Protein AF-A0A2M7TN99-F1 (afdb_monomer_lite)

Organism: NCBI:txid1975054

Foldsee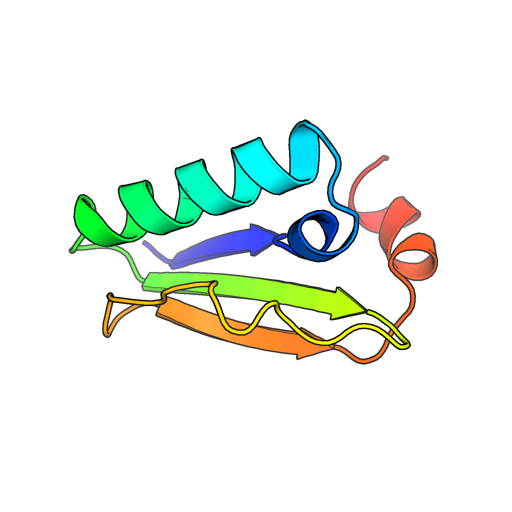k 3Di:
DEEEDELQLLQPPDPVNVVSLVVVVVCLVPDQDYAYEYEHEAQPDDHDPPRDNPHPRYDYDYHNHHCVVCCVVPPD

Structure (mmCIF, N/CA/C/O backbone):
data_AF-A0A2M7TN99-F1
#
_entry.id   AF-A0A2M7TN99-F1
#
loop_
_atom_site.group_PDB
_atom_site.id
_atom_site.type_symbol
_atom_site.label_atom_id
_atom_site.label_alt_id
_atom_site.label_comp_id
_atom_site.label_asym_id
_atom_site.label_entity_id
_atom_site.label_seq_id
_atom_site.pdbx_PDB_ins_code
_atom_site.Cartn_x
_atom_site.Cartn_y
_atom_site.Cartn_z
_atom_site.occupancy
_atom_site.B_iso_or_equiv
_atom_site.auth_seq_id
_atom_site.auth_comp_id
_atom_site.auth_asym_id
_atom_site.auth_atom_id
_atom_site.pdbx_PDB_model_num
ATOM 1 N N . MET A 1 1 ? -16.525 0.442 10.263 1.00 93.75 1 MET A N 1
ATOM 2 C CA . MET A 1 1 ? -16.849 0.002 8.882 1.00 93.75 1 MET A CA 1
ATOM 3 C C . MET A 1 1 ? -15.683 -0.804 8.302 1.00 93.75 1 MET A C 1
ATOM 5 O O . MET A 1 1 ? -14.585 -0.724 8.845 1.00 93.75 1 MET A O 1
ATOM 9 N N . LYS A 1 2 ? -15.909 -1.614 7.254 1.00 95.62 2 LYS A N 1
ATOM 10 C CA . LYS A 1 2 ? -14.838 -2.299 6.501 1.00 95.62 2 LYS A CA 1
ATOM 11 C C . LYS A 1 2 ? -14.544 -1.515 5.222 1.00 95.62 2 LYS A C 1
ATOM 13 O O . LYS A 1 2 ? -15.470 -1.284 4.452 1.00 95.62 2 LYS A O 1
ATOM 18 N N . ILE A 1 3 ? -13.289 -1.130 5.011 1.00 96.25 3 ILE A N 1
ATOM 19 C CA . ILE A 1 3 ? -12.848 -0.295 3.886 1.00 96.25 3 ILE A CA 1
ATOM 20 C C . ILE A 1 3 ? -11.812 -1.071 3.071 1.00 96.25 3 ILE A C 1
ATOM 22 O O . ILE A 1 3 ? -10.812 -1.547 3.611 1.00 96.25 3 ILE A O 1
ATOM 26 N N . GLY A 1 4 ? -12.070 -1.234 1.775 1.00 95.94 4 GLY A N 1
ATOM 27 C CA . GLY A 1 4 ? -11.126 -1.819 0.825 1.00 95.94 4 GLY A CA 1
ATOM 28 C C . GLY A 1 4 ? -10.386 -0.723 0.069 1.00 95.94 4 GLY A C 1
ATOM 29 O O . GLY A 1 4 ? -11.025 0.212 -0.402 1.00 95.94 4 GLY A O 1
ATOM 30 N N . ILE A 1 5 ? -9.063 -0.832 -0.050 1.00 95.69 5 ILE A N 1
ATOM 31 C CA . ILE A 1 5 ? -8.250 0.089 -0.856 1.00 95.69 5 ILE A CA 1
ATOM 32 C C . ILE A 1 5 ? -7.362 -0.737 -1.774 1.00 95.69 5 ILE A C 1
ATOM 34 O O . ILE A 1 5 ? -6.634 -1.609 -1.297 1.00 95.69 5 ILE A O 1
ATOM 38 N N . ASP A 1 6 ? -7.411 -0.452 -3.072 1.00 94.44 6 ASP A N 1
ATOM 39 C CA . ASP A 1 6 ? -6.451 -0.990 -4.028 1.00 94.44 6 ASP A CA 1
ATOM 40 C C . ASP A 1 6 ? -5.140 -0.196 -3.949 1.00 94.44 6 ASP A C 1
ATOM 42 O O . ASP A 1 6 ? -5.097 1.004 -4.220 1.00 94.44 6 ASP A O 1
ATOM 46 N N . ILE A 1 7 ? -4.071 -0.878 -3.543 1.00 95.75 7 ILE A N 1
ATOM 47 C CA . ILE A 1 7 ? -2.717 -0.334 -3.415 1.00 95.75 7 ILE A CA 1
ATOM 48 C C . ILE A 1 7 ? -1.761 -0.894 -4.475 1.00 95.75 7 ILE A C 1
ATOM 50 O O . ILE A 1 7 ? -0.546 -0.716 -4.375 1.00 95.75 7 ILE A O 1
ATOM 54 N N . SER A 1 8 ? -2.282 -1.557 -5.511 1.00 94.62 8 SER A N 1
ATOM 55 C CA . SER A 1 8 ? -1.484 -2.176 -6.580 1.00 94.62 8 SER A CA 1
ATOM 56 C C . SER A 1 8 ? -0.621 -1.161 -7.331 1.00 94.62 8 SER A C 1
ATOM 58 O O . SER A 1 8 ? 0.433 -1.514 -7.848 1.00 94.62 8 SER A O 1
ATOM 60 N N . GLN A 1 9 ? -1.014 0.117 -7.344 1.00 92.56 9 GLN A N 1
ATOM 61 C CA . GLN A 1 9 ? -0.249 1.180 -7.998 1.00 92.56 9 GLN A CA 1
ATOM 62 C C . GLN A 1 9 ? 1.053 1.556 -7.272 1.00 92.56 9 GLN A C 1
ATOM 64 O O . GLN A 1 9 ? 1.916 2.184 -7.884 1.00 92.56 9 GLN A O 1
ATOM 69 N N . ILE A 1 10 ? 1.245 1.170 -6.003 1.00 95.00 10 ILE A N 1
ATOM 70 C CA . ILE A 1 10 ? 2.400 1.590 -5.184 1.00 95.00 10 ILE A CA 1
ATOM 71 C C . ILE A 1 10 ? 3.752 1.150 -5.781 1.00 95.00 10 ILE A C 1
ATOM 73 O O . ILE A 1 10 ? 4.762 1.813 -5.563 1.00 95.00 10 ILE A O 1
ATOM 77 N N . VAL A 1 11 ? 3.789 0.076 -6.573 1.00 93.81 11 VAL A N 1
ATOM 78 C CA . VAL A 1 11 ? 5.048 -0.495 -7.087 1.00 93.81 11 VAL A CA 1
ATOM 79 C C . VAL A 1 11 ? 5.621 0.209 -8.318 1.00 93.81 11 VAL A C 1
ATOM 81 O O . VAL A 1 11 ? 6.791 0.019 -8.625 1.00 93.81 11 VAL A O 1
ATOM 84 N N . TYR A 1 12 ? 4.845 1.043 -9.015 1.00 92.12 12 TYR A N 1
ATOM 85 C CA . TYR A 1 12 ? 5.278 1.623 -10.295 1.00 92.12 12 TYR A CA 1
ATOM 86 C C . TYR A 1 12 ? 6.156 2.879 -10.174 1.00 92.12 12 TYR A C 1
ATOM 88 O O . TYR A 1 12 ? 6.640 3.374 -11.187 1.00 92.12 12 TYR A O 1
ATOM 96 N N . GLY A 1 13 ? 6.354 3.420 -8.965 1.00 90.19 13 GLY A N 1
ATOM 97 C CA . GLY A 1 13 ? 7.201 4.601 -8.741 1.00 90.19 13 GLY A CA 1
ATOM 98 C C . GLY A 1 13 ? 6.711 5.891 -9.416 1.00 90.19 13 GLY A C 1
ATOM 99 O O . GLY A 1 13 ? 7.491 6.818 -9.610 1.00 90.19 13 GLY A O 1
ATOM 100 N N . THR A 1 14 ? 5.431 5.965 -9.789 1.00 94.62 14 THR A N 1
ATOM 101 C CA . THR A 1 14 ? 4.821 7.143 -10.426 1.00 94.62 14 THR A CA 1
ATOM 102 C C . THR A 1 14 ? 4.277 8.130 -9.390 1.00 94.62 14 THR A C 1
ATOM 104 O O . THR A 1 14 ? 4.216 7.834 -8.195 1.00 94.62 14 THR A O 1
ATOM 107 N N . GLY A 1 15 ? 3.795 9.294 -9.841 1.00 95.62 15 GLY A N 1
ATOM 108 C CA . GLY A 1 15 ? 3.086 10.235 -8.966 1.00 95.62 15 GLY A CA 1
ATOM 109 C C . GLY A 1 15 ? 1.882 9.599 -8.258 1.00 95.62 15 GLY A C 1
ATOM 110 O O . GLY A 1 15 ? 1.686 9.824 -7.065 1.00 95.62 15 GLY A O 1
ATOM 111 N N . VAL A 1 16 ? 1.133 8.732 -8.951 1.00 94.81 16 VAL A N 1
ATOM 112 C CA . VAL A 1 16 ? 0.023 7.971 -8.351 1.00 94.81 16 VAL A CA 1
ATOM 113 C C . VAL A 1 16 ? 0.550 7.000 -7.297 1.00 94.81 16 VAL A C 1
ATOM 115 O O . VAL A 1 16 ? -0.010 6.924 -6.210 1.00 94.81 16 VAL A O 1
ATOM 118 N N . SER A 1 17 ? 1.667 6.319 -7.564 1.00 95.25 17 SER A N 1
ATOM 119 C CA . SER A 1 17 ? 2.305 5.413 -6.602 1.00 95.25 17 SER A CA 1
ATOM 120 C C . SER A 1 17 ? 2.662 6.125 -5.293 1.00 95.25 17 SER A C 1
ATOM 122 O O . SER A 1 17 ? 2.322 5.639 -4.213 1.00 95.25 17 SER A O 1
ATOM 124 N N . VAL A 1 18 ? 3.299 7.298 -5.391 1.00 96.00 18 VAL A N 1
ATOM 125 C CA . VAL A 1 18 ? 3.689 8.121 -4.233 1.00 96.00 18 VAL A CA 1
ATOM 126 C C . VAL A 1 18 ? 2.459 8.630 -3.485 1.00 96.00 18 VAL A C 1
ATOM 128 O O . VAL A 1 18 ? 2.401 8.537 -2.258 1.00 96.00 18 VAL A O 1
ATOM 131 N N . TYR A 1 19 ? 1.458 9.128 -4.213 1.00 96.69 19 TYR A N 1
ATOM 132 C CA . TYR A 1 19 ? 0.215 9.609 -3.622 1.00 96.69 19 TYR A CA 1
ATOM 133 C C . TYR A 1 19 ? -0.518 8.501 -2.858 1.00 96.69 19 TYR A C 1
ATOM 135 O O . TYR A 1 19 ? -0.822 8.676 -1.680 1.00 96.69 19 TYR A O 1
ATOM 143 N N . THR A 1 20 ? -0.748 7.344 -3.487 1.00 96.38 20 THR A N 1
ATOM 144 C CA . THR A 1 20 ? -1.447 6.209 -2.867 1.00 96.38 20 THR A CA 1
ATOM 145 C C . THR A 1 20 ? -0.708 5.712 -1.631 1.00 96.38 20 THR A C 1
ATOM 147 O O . THR A 1 20 ? -1.342 5.468 -0.603 1.00 96.38 20 THR A O 1
ATOM 150 N N . LYS A 1 21 ? 0.625 5.606 -1.695 1.00 96.38 21 LYS A N 1
ATOM 151 C CA . LYS A 1 21 ? 1.445 5.223 -0.543 1.00 96.38 21 LYS A CA 1
ATOM 152 C C . LYS A 1 21 ? 1.243 6.189 0.625 1.00 96.38 21 LYS A C 1
ATOM 154 O O . LYS A 1 21 ? 0.823 5.760 1.699 1.00 96.38 21 LYS A O 1
ATOM 159 N N . ASN A 1 22 ? 1.485 7.480 0.400 1.00 96.38 22 ASN A N 1
ATOM 160 C CA . ASN A 1 22 ? 1.397 8.494 1.450 1.00 96.38 22 ASN A CA 1
ATOM 161 C C . ASN A 1 22 ? -0.024 8.600 2.013 1.00 96.38 22 ASN A C 1
ATOM 163 O O . ASN A 1 22 ? -0.194 8.702 3.228 1.00 96.38 22 ASN A O 1
ATOM 167 N N . LEU A 1 23 ? -1.044 8.539 1.154 1.00 96.69 23 LEU A N 1
ATOM 168 C CA . LEU A 1 23 ? -2.442 8.561 1.568 1.00 96.69 23 LEU A CA 1
ATOM 169 C C . LEU A 1 23 ? -2.748 7.411 2.528 1.00 96.69 23 LEU A C 1
ATOM 171 O O . LEU A 1 23 ? -3.273 7.650 3.611 1.00 96.69 23 LEU A O 1
ATOM 175 N N . VAL A 1 24 ? -2.410 6.176 2.154 1.00 96.44 24 VAL A N 1
ATOM 176 C CA . VAL A 1 24 ? -2.736 4.996 2.964 1.00 96.44 24 VAL A CA 1
ATOM 177 C C . VAL A 1 24 ? -1.954 4.991 4.274 1.00 96.44 24 VAL A C 1
ATOM 179 O O . VAL A 1 24 ? -2.541 4.737 5.324 1.00 96.44 24 VAL A O 1
ATOM 182 N N . GLU A 1 25 ? -0.661 5.315 4.252 1.00 95.50 25 GLU A N 1
ATOM 183 C CA . GLU A 1 25 ? 0.157 5.357 5.470 1.00 95.50 25 GLU A CA 1
ATOM 184 C C . GLU A 1 25 ? -0.384 6.370 6.488 1.00 95.50 25 GLU A C 1
ATOM 186 O O . GLU A 1 25 ? -0.564 6.026 7.660 1.00 95.50 25 GLU A O 1
ATOM 191 N N . ASN A 1 26 ? -0.718 7.584 6.038 1.00 95.62 26 ASN A N 1
ATOM 192 C CA . ASN A 1 26 ? -1.271 8.624 6.907 1.00 95.62 26 ASN A CA 1
ATOM 193 C C . ASN A 1 26 ? -2.710 8.304 7.341 1.00 95.62 26 ASN A C 1
ATOM 195 O O . ASN A 1 26 ? -3.061 8.489 8.507 1.00 95.62 26 ASN A O 1
ATOM 199 N N . LEU A 1 27 ? -3.540 7.753 6.451 1.00 95.44 27 LEU A N 1
ATOM 200 C CA . LEU A 1 27 ? -4.911 7.365 6.783 1.00 95.44 27 LEU A CA 1
ATOM 201 C C . LEU A 1 27 ? -4.939 6.316 7.901 1.00 95.44 27 LEU A C 1
ATOM 203 O O . LEU A 1 27 ? -5.676 6.469 8.871 1.00 95.44 27 LEU A O 1
ATOM 207 N N . LEU A 1 28 ? -4.081 5.294 7.823 1.00 95.31 28 LEU A N 1
ATOM 208 C CA . LEU A 1 28 ? -3.962 4.258 8.855 1.00 95.31 28 LEU A CA 1
ATOM 209 C C . LEU A 1 28 ? -3.376 4.783 10.177 1.00 95.31 28 LEU A C 1
ATOM 211 O O . LEU A 1 28 ? -3.546 4.162 11.237 1.00 95.31 28 LEU A O 1
ATOM 215 N N . GLN A 1 29 ? -2.662 5.909 10.141 1.00 93.88 29 GLN A N 1
ATOM 216 C CA . GLN A 1 29 ? -2.190 6.593 11.340 1.00 93.88 29 GLN A CA 1
ATOM 217 C C . GLN A 1 29 ? -3.294 7.383 12.039 1.00 93.88 29 GLN A C 1
ATOM 219 O O . GLN A 1 29 ? -3.285 7.411 13.268 1.00 93.88 29 GLN A O 1
ATOM 224 N N . ILE A 1 30 ? -4.236 7.957 11.296 1.00 94.50 30 ILE A N 1
ATOM 225 C CA . ILE A 1 30 ? -5.306 8.797 11.845 1.00 94.50 30 ILE A CA 1
ATOM 226 C C . ILE A 1 30 ? -6.519 7.946 12.234 1.00 94.50 30 ILE A C 1
ATOM 228 O O . ILE A 1 30 ? -6.994 8.020 13.365 1.00 94.50 30 ILE A O 1
ATOM 232 N N . ASP A 1 31 ? -6.993 7.089 11.332 1.00 94.44 31 ASP A N 1
ATOM 233 C CA . ASP A 1 31 ? -8.186 6.280 11.559 1.00 94.44 31 ASP A CA 1
ATOM 234 C C . ASP A 1 31 ? -7.862 5.001 12.344 1.00 94.44 31 ASP A C 1
ATOM 236 O O . ASP A 1 31 ? -7.138 4.109 11.886 1.00 94.44 31 ASP A O 1
ATOM 240 N N . LYS A 1 32 ? -8.420 4.912 13.557 1.00 92.12 32 LYS A N 1
ATOM 241 C CA . LYS A 1 32 ? -8.276 3.765 14.473 1.00 92.12 32 LYS A CA 1
ATOM 242 C C . LYS A 1 32 ? -9.553 2.954 14.636 1.00 92.12 32 LYS A C 1
ATOM 244 O O . LYS A 1 3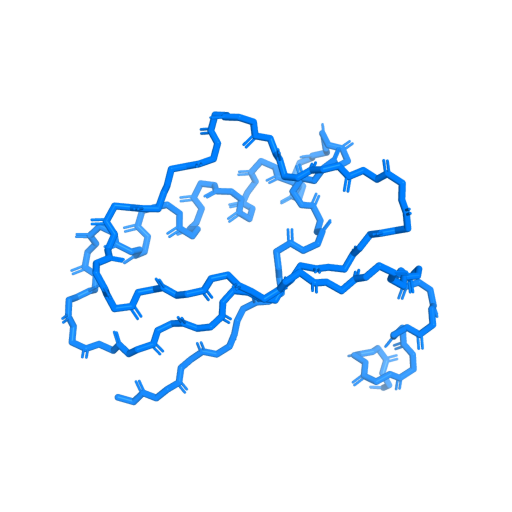2 ? -9.553 1.923 15.321 1.00 92.12 32 LYS A O 1
ATOM 249 N N . GLU A 1 33 ? -10.645 3.383 14.025 1.00 94.94 33 GLU A N 1
ATOM 250 C CA . GLU A 1 33 ? -11.953 2.774 14.222 1.00 94.94 33 GLU A CA 1
ATOM 251 C C . GLU A 1 33 ? -12.217 1.707 13.166 1.00 94.94 33 GLU A C 1
ATOM 253 O O . GLU A 1 33 ? -12.593 0.581 13.519 1.00 94.94 33 GLU A O 1
ATOM 258 N N . ASN A 1 34 ? -11.941 2.024 11.900 1.00 95.81 34 ASN A N 1
ATOM 259 C CA . ASN A 1 34 ? -12.280 1.171 10.766 1.00 95.81 34 ASN A CA 1
ATOM 260 C C . ASN A 1 34 ? -11.302 0.004 10.552 1.00 95.81 34 ASN A C 1
ATOM 262 O O . ASN A 1 34 ? -10.139 0.029 10.959 1.00 95.81 34 ASN A O 1
ATOM 266 N N . GLU A 1 35 ? -11.804 -1.050 9.906 1.00 96.06 35 GLU A N 1
ATOM 267 C CA . GLU A 1 35 ? -11.000 -2.183 9.444 1.00 96.06 35 GLU A CA 1
ATOM 268 C C . GLU A 1 35 ? -10.631 -1.965 7.977 1.00 96.06 35 GLU A C 1
ATOM 270 O O . GLU A 1 35 ? -11.512 -1.791 7.132 1.00 96.06 35 GLU A O 1
ATOM 275 N N . TYR A 1 36 ? -9.337 -2.024 7.673 1.00 97.25 36 TYR A N 1
ATOM 276 C CA . TYR A 1 36 ? -8.807 -1.794 6.335 1.00 97.25 36 TYR A CA 1
ATOM 277 C C . TYR A 1 36 ? -8.339 -3.098 5.694 1.00 97.25 36 TYR A C 1
ATOM 279 O O . TYR A 1 36 ? -7.561 -3.862 6.273 1.00 97.25 36 TYR A O 1
ATOM 287 N N . LYS A 1 37 ? -8.776 -3.334 4.458 1.00 96.38 37 LYS A N 1
ATOM 288 C CA . LYS A 1 37 ? -8.285 -4.414 3.600 1.00 96.38 37 LYS A CA 1
ATOM 289 C C . LYS A 1 37 ? -7.546 -3.801 2.420 1.00 96.38 37 LYS A C 1
ATOM 291 O O . LYS A 1 37 ? -8.166 -3.279 1.499 1.00 96.38 37 LYS A O 1
ATOM 296 N N . LEU A 1 38 ? -6.222 -3.861 2.474 1.00 96.38 38 LEU A N 1
ATOM 297 C CA . LEU A 1 38 ? -5.354 -3.343 1.427 1.00 96.38 38 LEU A CA 1
ATOM 298 C C . LEU A 1 38 ? -5.172 -4.432 0.374 1.00 96.38 38 LEU A C 1
ATOM 300 O O . LEU A 1 38 ? -4.533 -5.455 0.627 1.00 96.38 38 LEU A O 1
ATOM 304 N N . PHE A 1 39 ? -5.798 -4.241 -0.775 1.00 95.81 39 PHE A N 1
ATOM 305 C CA . PHE A 1 39 ? -5.715 -5.143 -1.908 1.00 95.81 39 PHE A CA 1
ATOM 306 C C . PHE A 1 39 ? -4.473 -4.806 -2.726 1.00 95.81 39 PHE A C 1
ATOM 308 O O . PHE A 1 39 ? -4.275 -3.660 -3.117 1.00 95.81 39 PHE A O 1
ATOM 315 N N . PHE A 1 40 ? -3.633 -5.801 -2.974 1.00 95.38 40 PHE A N 1
ATOM 316 C CA . PHE A 1 40 ? -2.431 -5.649 -3.774 1.00 95.38 40 PHE A CA 1
ATOM 317 C C . PHE A 1 40 ? -2.379 -6.757 -4.818 1.00 95.38 40 PHE A C 1
ATOM 319 O O . PHE A 1 40 ? -2.310 -7.937 -4.467 1.00 95.38 40 PHE A O 1
ATOM 326 N N . SER A 1 41 ? -2.381 -6.372 -6.088 1.00 94.25 41 SER A N 1
ATOM 327 C CA . SER A 1 41 ? -2.288 -7.277 -7.223 1.00 94.25 41 SER A CA 1
ATOM 328 C C . SER A 1 41 ? -1.026 -7.000 -8.020 1.00 94.25 41 SER A C 1
ATOM 330 O O . SER A 1 41 ? -0.836 -5.908 -8.551 1.00 94.25 41 SER A O 1
ATOM 332 N N . SER A 1 42 ? -0.160 -8.000 -8.135 1.00 90.31 42 SER A N 1
ATOM 333 C CA . SER A 1 42 ? 1.004 -7.925 -9.010 1.00 90.31 42 SER A CA 1
ATOM 334 C C . SER A 1 42 ? 1.511 -9.312 -9.353 1.00 90.31 42 SER A C 1
ATOM 336 O O . SER A 1 42 ? 1.676 -10.156 -8.478 1.00 90.31 42 SER A O 1
ATOM 338 N N . LEU A 1 43 ? 1.812 -9.540 -10.632 1.00 89.25 43 LEU A N 1
ATOM 339 C CA . LEU A 1 43 ? 2.343 -10.822 -11.092 1.00 89.25 43 LEU A CA 1
ATOM 340 C C . LEU A 1 43 ? 3.810 -11.040 -10.677 1.00 89.25 43 LEU A C 1
ATOM 342 O O . LEU A 1 43 ? 4.217 -12.172 -10.445 1.00 89.25 43 LEU A O 1
ATOM 346 N N . ARG A 1 44 ? 4.621 -9.972 -10.644 1.00 88.25 44 ARG A N 1
ATOM 347 C CA . ARG A 1 44 ? 6.088 -10.062 -10.468 1.00 88.25 44 ARG A CA 1
ATOM 348 C C . ARG A 1 44 ? 6.680 -9.092 -9.449 1.00 88.25 44 ARG A C 1
ATOM 350 O O . ARG A 1 44 ? 7.837 -9.255 -9.084 1.00 88.25 44 ARG A O 1
ATOM 357 N N . GLN A 1 45 ? 5.938 -8.071 -9.025 1.00 91.50 45 GLN A N 1
ATOM 358 C CA . GLN A 1 45 ? 6.455 -7.041 -8.121 1.00 91.50 45 GLN A CA 1
ATOM 359 C C . GLN A 1 45 ? 5.971 -7.313 -6.698 1.00 91.50 45 GLN A C 1
ATOM 361 O O . GLN A 1 45 ? 4.796 -7.607 -6.488 1.00 91.50 45 GLN A O 1
ATOM 366 N N . ALA A 1 46 ? 6.875 -7.199 -5.730 1.00 90.75 46 ALA A N 1
ATOM 367 C CA . ALA A 1 46 ? 6.540 -7.250 -4.314 1.00 90.75 46 ALA A CA 1
ATOM 368 C C . ALA A 1 46 ? 6.162 -5.855 -3.802 1.00 90.75 46 ALA A C 1
ATOM 370 O O . ALA A 1 46 ? 6.526 -4.846 -4.408 1.00 90.75 46 ALA A O 1
ATOM 371 N N . LEU A 1 47 ? 5.458 -5.795 -2.669 1.00 90.62 47 LEU A N 1
ATOM 372 C CA . LEU A 1 47 ? 5.267 -4.528 -1.969 1.00 90.62 47 LEU A CA 1
ATOM 373 C C . LEU A 1 47 ? 6.630 -3.929 -1.590 1.00 90.62 47 LEU A C 1
ATOM 375 O O . LEU A 1 47 ? 7.513 -4.678 -1.158 1.00 90.62 47 LEU A O 1
ATOM 379 N N . PRO A 1 48 ? 6.805 -2.602 -1.708 1.00 89.56 48 PRO A N 1
ATOM 380 C CA . PRO A 1 48 ? 8.029 -1.950 -1.276 1.00 89.56 48 PRO A CA 1
ATOM 381 C C . PRO A 1 48 ? 8.295 -2.207 0.207 1.00 89.56 48 PRO A C 1
ATOM 383 O O . PRO A 1 48 ? 7.383 -2.142 1.033 1.00 89.56 48 PRO A O 1
ATOM 386 N N . SER A 1 49 ? 9.553 -2.470 0.556 1.00 87.00 49 SER A N 1
ATOM 387 C CA . SER A 1 49 ? 9.975 -2.704 1.944 1.00 87.00 49 SER A CA 1
ATOM 388 C C . SER A 1 49 ? 9.759 -1.492 2.852 1.00 87.00 49 SER A C 1
ATOM 390 O O . SER A 1 49 ? 9.682 -1.631 4.071 1.00 87.00 49 SER A O 1
ATOM 392 N N . ASP A 1 50 ? 9.652 -0.305 2.264 1.00 89.12 50 ASP A N 1
ATOM 393 C CA . ASP A 1 50 ? 9.434 0.955 2.956 1.00 89.12 50 ASP A CA 1
ATOM 394 C C . ASP A 1 50 ? 7.944 1.310 3.126 1.00 89.12 50 ASP A C 1
ATOM 396 O O . ASP A 1 5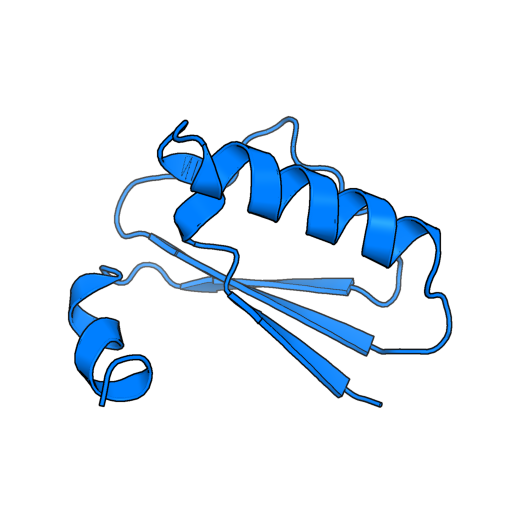0 ? 7.647 2.374 3.671 1.00 89.12 50 ASP A O 1
ATOM 400 N N . PHE A 1 51 ? 7.017 0.447 2.683 1.00 89.88 51 PHE A N 1
ATOM 401 C CA . PHE A 1 51 ? 5.581 0.601 2.910 1.00 89.88 51 PHE A CA 1
ATOM 402 C C . PHE A 1 51 ? 5.209 0.175 4.335 1.00 89.88 51 PHE A C 1
ATOM 404 O O . PHE A 1 51 ? 5.306 -1.001 4.701 1.00 89.88 51 PHE A O 1
ATOM 411 N N . LYS A 1 52 ? 4.774 1.131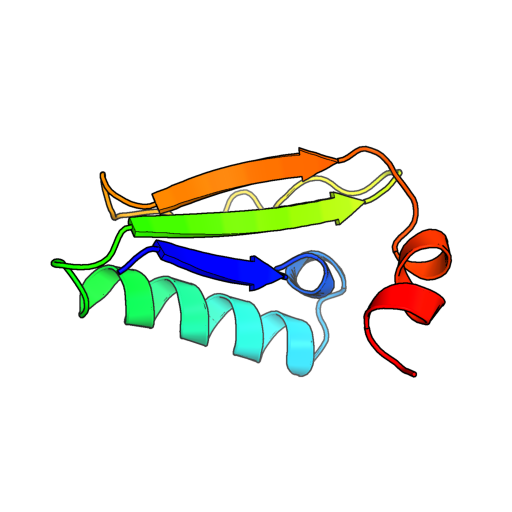 5.159 1.00 88.00 52 LYS A N 1
ATOM 412 C CA . LYS A 1 52 ? 4.552 0.911 6.596 1.00 88.00 52 LYS A CA 1
ATOM 413 C C . LYS A 1 52 ? 3.079 0.739 6.932 1.00 88.00 52 LYS A C 1
ATOM 415 O O . LYS A 1 52 ? 2.268 1.649 6.790 1.00 88.00 52 LYS A O 1
ATOM 420 N N . ILE A 1 53 ? 2.744 -0.409 7.514 1.00 86.94 53 ILE A N 1
ATOM 421 C CA . ILE A 1 53 ? 1.393 -0.698 8.004 1.00 86.94 53 ILE A CA 1
ATOM 422 C C . ILE A 1 53 ? 1.409 -0.651 9.525 1.00 86.94 53 ILE A C 1
ATOM 424 O O . ILE A 1 53 ? 1.624 -1.648 10.206 1.00 86.94 53 ILE A O 1
ATOM 428 N N . ASN A 1 54 ? 1.174 0.543 10.061 1.00 79.00 54 ASN A N 1
ATOM 429 C CA . ASN A 1 54 ? 1.253 0.798 11.501 1.00 79.00 54 ASN A CA 1
ATOM 430 C C . ASN A 1 54 ? -0.077 0.541 12.242 1.00 79.00 54 ASN A C 1
ATOM 432 O O . ASN A 1 54 ? -0.181 0.803 13.440 1.00 79.00 54 ASN A O 1
ATOM 436 N N . SER A 1 55 ? -1.114 0.052 11.553 1.00 83.19 55 SER A N 1
ATOM 437 C CA . SER A 1 55 ? -2.437 -0.198 12.136 1.00 83.19 55 SER A CA 1
ATOM 438 C C . SER A 1 55 ? -2.710 -1.691 12.307 1.00 83.19 55 SER A C 1
ATOM 440 O O . SER A 1 55 ? -2.704 -2.446 11.339 1.00 83.19 55 SER A O 1
ATOM 442 N N . LYS A 1 56 ? -3.055 -2.110 13.534 1.00 82.19 56 LYS A N 1
ATOM 443 C CA . LYS A 1 56 ? -3.487 -3.490 13.843 1.00 82.19 56 LYS A CA 1
ATOM 444 C C . LYS A 1 56 ? -4.774 -3.895 13.112 1.00 82.19 56 LYS A C 1
ATOM 446 O O . LYS A 1 56 ? -5.053 -5.083 12.970 1.00 82.19 56 LYS A O 1
ATOM 451 N N . LYS A 1 57 ? -5.568 -2.913 12.675 1.00 89.56 57 LYS A N 1
ATOM 452 C CA . LYS A 1 57 ? -6.833 -3.115 11.958 1.00 89.56 57 LYS A CA 1
ATOM 453 C C . LYS A 1 57 ? -6.673 -3.092 10.434 1.00 89.56 57 LYS A C 1
ATOM 455 O O . LYS A 1 57 ? -7.675 -3.177 9.730 1.00 89.56 57 LYS A O 1
ATOM 460 N N . ALA A 1 58 ? -5.447 -2.998 9.920 1.00 93.94 58 ALA A N 1
ATOM 461 C CA . ALA A 1 58 ? -5.158 -3.088 8.495 1.00 93.94 58 ALA A CA 1
ATOM 462 C C . ALA A 1 58 ? -4.578 -4.462 8.141 1.00 93.94 58 ALA A C 1
ATOM 464 O O . ALA A 1 58 ? -3.677 -4.964 8.812 1.00 93.94 58 ALA A O 1
ATOM 465 N N . LYS A 1 59 ? -5.088 -5.076 7.071 1.00 94.62 59 LYS A N 1
ATOM 466 C CA . LYS A 1 59 ? -4.582 -6.347 6.537 1.00 94.62 59 LYS A CA 1
ATOM 467 C C . LYS A 1 59 ? -4.320 -6.220 5.047 1.00 94.62 59 LYS A C 1
ATOM 469 O O . LYS A 1 59 ? -5.201 -5.796 4.302 1.00 94.62 59 LYS A O 1
ATOM 474 N N . VAL A 1 60 ? -3.143 -6.658 4.616 1.00 94.56 60 VAL A N 1
ATOM 475 C CA . VAL A 1 60 ? -2.807 -6.774 3.193 1.00 94.56 60 VAL A CA 1
ATOM 476 C C . VAL A 1 60 ? -3.319 -8.097 2.649 1.00 94.56 60 VAL A C 1
ATOM 478 O O . VAL A 1 60 ? -3.187 -9.143 3.291 1.00 94.56 60 VAL A O 1
ATOM 481 N N . LYS A 1 61 ? -3.883 -8.055 1.448 1.00 94.25 61 LYS A N 1
ATOM 482 C CA . LYS A 1 61 ? -4.205 -9.228 0.645 1.00 94.25 61 LYS A CA 1
ATOM 483 C C . LYS A 1 61 ? -3.424 -9.152 -0.660 1.00 94.25 61 LYS A C 1
ATOM 485 O O . LYS A 1 61 ? -3.679 -8.276 -1.477 1.00 94.25 61 LYS A O 1
ATOM 490 N N . LEU A 1 62 ? -2.459 -10.059 -0.795 1.00 92.88 62 LEU A N 1
ATOM 491 C CA . LEU A 1 62 ? -1.590 -10.187 -1.958 1.00 92.88 62 LEU A CA 1
ATOM 492 C C . LEU A 1 62 ? -2.229 -11.148 -2.962 1.00 92.88 62 LEU A C 1
ATOM 494 O O . LEU A 1 62 ? -2.593 -12.266 -2.592 1.00 92.88 62 LEU A O 1
ATOM 498 N N . PHE A 1 63 ? -2.324 -10.728 -4.217 1.00 93.56 63 PHE A N 1
ATOM 499 C CA . PHE A 1 63 ? -2.833 -11.533 -5.318 1.00 93.56 63 PHE A CA 1
ATOM 500 C C . PHE A 1 63 ? -1.805 -11.559 -6.457 1.00 93.56 63 PHE A C 1
ATOM 502 O O . PHE A 1 63 ? -1.468 -10.505 -7.002 1.00 93.56 63 PHE A O 1
ATOM 509 N N . PRO A 1 64 ? -1.296 -12.741 -6.845 1.00 90.50 64 PRO A N 1
ATOM 510 C CA . PRO A 1 64 ? -0.286 -12.872 -7.891 1.00 90.50 64 PRO A CA 1
ATOM 511 C C . PRO A 1 64 ? -0.919 -12.849 -9.292 1.00 90.50 64 PRO A C 1
ATOM 513 O O . PRO A 1 64 ? -0.668 -13.728 -10.113 1.00 90.50 64 PRO A O 1
ATOM 516 N N . ILE A 1 65 ? -1.787 -11.872 -9.561 1.00 90.94 65 ILE A N 1
ATOM 517 C CA . ILE A 1 65 ? -2.467 -11.713 -10.852 1.00 90.94 65 ILE A CA 1
ATOM 518 C C . ILE A 1 65 ? -2.122 -10.350 -11.476 1.00 90.94 65 ILE A C 1
ATOM 520 O O . ILE A 1 65 ? -1.866 -9.380 -10.753 1.00 90.94 65 ILE A O 1
ATOM 524 N N . PRO A 1 66 ? -2.063 -10.247 -12.816 1.00 87.00 66 PRO A N 1
ATOM 525 C CA . PRO A 1 66 ? -1.846 -8.974 -13.493 1.00 87.00 66 PRO A CA 1
ATOM 526 C C . PRO A 1 66 ? -2.991 -7.988 -13.212 1.00 87.00 66 PRO A C 1
ATOM 528 O O . PRO A 1 66 ? -4.151 -8.378 -13.358 1.00 87.00 66 PRO A O 1
ATOM 531 N N . PRO A 1 67 ? -2.699 -6.709 -12.907 1.00 84.56 67 PRO A N 1
ATOM 532 C CA . PRO A 1 67 ? -3.730 -5.676 -12.773 1.00 84.56 67 PRO A CA 1
ATOM 533 C C . PRO A 1 67 ? -4.613 -5.518 -14.016 1.00 84.56 67 PRO A C 1
ATOM 535 O O . PRO A 1 67 ? -5.786 -5.196 -13.894 1.00 84.56 67 PRO A O 1
ATOM 538 N N . THR A 1 68 ? -4.090 -5.826 -15.205 1.00 86.69 68 THR A N 1
ATOM 539 C CA . THR A 1 68 ? -4.851 -5.783 -16.463 1.00 86.69 68 THR A CA 1
ATOM 540 C C . THR A 1 68 ? -6.038 -6.750 -16.483 1.00 86.69 68 THR A C 1
ATOM 542 O O . THR A 1 68 ? -7.054 -6.457 -17.102 1.00 86.69 68 THR A O 1
ATOM 545 N N . LEU A 1 69 ? -5.969 -7.879 -15.762 1.00 87.81 69 LEU A N 1
ATOM 546 C CA . LEU A 1 69 ? -7.119 -8.782 -15.608 1.00 87.81 69 LEU A CA 1
ATOM 547 C C . LEU A 1 69 ? -8.222 -8.183 -14.726 1.00 87.81 69 LEU A C 1
ATOM 549 O O . LEU A 1 69 ? -9.359 -8.649 -14.761 1.00 87.81 69 LEU A O 1
ATOM 553 N N . LEU A 1 70 ? -7.883 -7.176 -13.922 1.00 87.31 70 LEU A N 1
ATOM 554 C CA . LEU A 1 70 ? -8.799 -6.500 -13.014 1.00 87.31 70 LEU A CA 1
ATOM 555 C C . LEU A 1 70 ? -9.407 -5.243 -13.639 1.00 87.31 70 LEU A C 1
ATOM 557 O O . LEU A 1 70 ? -10.465 -4.828 -13.197 1.00 87.31 70 LEU A O 1
ATOM 561 N N . GLU A 1 71 ? -8.830 -4.664 -14.693 1.00 85.69 71 GLU A N 1
ATOM 562 C CA . GLU A 1 71 ? -9.353 -3.442 -15.331 1.00 85.69 71 GLU A CA 1
ATOM 563 C C . GLU A 1 71 ? -10.875 -3.447 -15.597 1.00 85.69 71 GLU A C 1
ATOM 565 O O . GLU A 1 71 ? -11.521 -2.461 -15.232 1.00 85.69 71 GLU A O 1
ATOM 570 N N . PRO A 1 72 ? -11.505 -4.527 -16.114 1.00 87.12 72 PRO A N 1
ATOM 571 C CA . PRO A 1 72 ? -12.953 -4.547 -16.367 1.00 87.12 72 PRO A CA 1
ATOM 572 C C . PRO A 1 72 ? -13.834 -4.433 -15.116 1.00 87.12 72 PRO A C 1
ATOM 574 O O . PRO A 1 72 ? -15.021 -4.126 -15.222 1.00 87.12 72 PRO A O 1
ATOM 577 N N . LEU A 1 73 ? -13.285 -4.744 -13.941 1.00 84.50 73 LEU A N 1
ATOM 578 C CA . LEU A 1 73 ? -13.992 -4.690 -12.664 1.00 84.50 73 LEU A CA 1
ATOM 579 C C . LEU A 1 73 ? -13.932 -3.277 -12.035 1.00 84.50 73 LEU A C 1
ATOM 581 O O . LEU A 1 73 ? -14.800 -2.955 -11.229 1.00 84.50 73 LEU A O 1
ATOM 585 N N . TRP A 1 74 ? -12.945 -2.442 -12.400 1.00 81.50 74 TRP A N 1
ATOM 586 C CA . TRP A 1 74 ? -12.718 -1.104 -11.818 1.00 81.50 74 TRP A CA 1
ATOM 587 C C . TRP A 1 74 ? -13.064 0.034 -12.785 1.00 81.50 74 TRP A C 1
ATOM 589 O O . TRP A 1 74 ? -13.572 1.061 -12.348 1.00 81.50 74 TRP A O 1
ATOM 599 N N . ASN A 1 75 ? -12.801 -0.138 -14.082 1.00 75.12 75 ASN A N 1
ATOM 600 C CA . ASN A 1 75 ? -12.858 0.931 -15.088 1.00 75.12 75 ASN A CA 1
ATOM 601 C C . ASN A 1 75 ? -14.039 0.773 -16.059 1.00 75.12 75 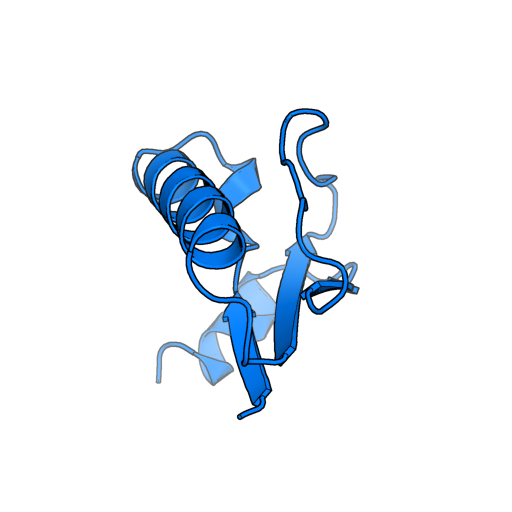ASN A C 1
ATOM 603 O O . ASN A 1 75 ? -13.898 1.044 -17.252 1.00 75.12 75 ASN A O 1
ATOM 607 N N . LYS A 1 76 ? -15.178 0.281 -1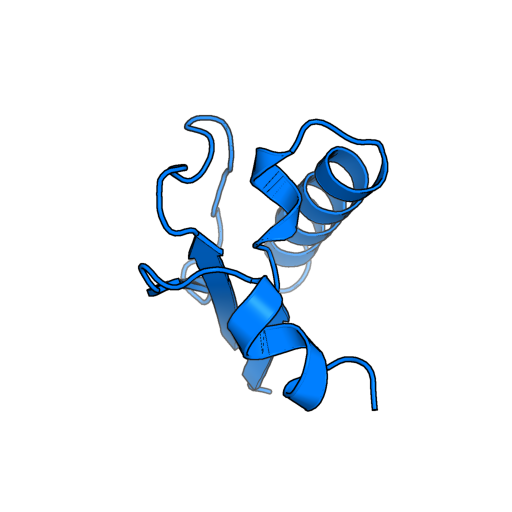5.565 1.00 60.28 76 LYS A N 1
ATOM 608 C CA . LYS A 1 76 ? -16.402 0.164 -16.362 1.00 60.28 76 LYS A CA 1
ATOM 609 C C . LYS A 1 76 ? -17.183 1.468 -16.415 1.00 60.28 76 LYS A C 1
ATOM 611 O O . LYS A 1 76 ? -17.332 2.095 -15.344 1.00 60.28 76 LYS A O 1
#

Secondary structure (DSSP, 8-state):
-EEEEE-GGGGG-SHHHHHHHHHHHHHHHH--SSEEEEEEE-SSPPPPTT-----TTEEEEEE-S-GGGTHHHH--

pLDDT: mean 91.55, std 5.88, range [60.28, 97.25]

Sequence (76 aa):
MKIGIDISQIVYGTGVSVYTKNLVENLLQIDKENEYKLFFSSLRQALPSDFKINSKKAKVKLFPIPPTLLEPLWNK

Radius of gyration: 12.38 Å; chains: 1; bounding box: 27×23×31 Å